Protein AF-A0A379D9D9-F1 (afdb_monomer_lite)

Radius of gyration: 20.15 Å; chains: 1; bounding box: 44×33×70 Å

Sequence (155 aa):
MIMKIKNILILIFTMLVLISCSGKNNENLVDDFLTTYFNQANYSETEWQKIEEIISSKDSHKVLEPFKEFLTDKALDKFVNSRVIPCFYLKDMNISYKIGSFEKSDDGLTVELVLNSNDKTISFPLKFQFKDGKINWFDYATLMKNIQQLKKQSV

pLDDT: mean 83.36, std 18.1, range [36.78, 98.12]

Secondary structure (DSSP, 8-state):
--HHHHHHHHHHHHHHGGGGSHHHHHHHHHHHHHHHHHHGGG--HHHHHHHHHHHHSTTGGGGGGGGTTTB-HHHHHHHHHTT-SS-GGGTT--EEEEEEEEEEETTEEEEEEEEEETTEEEEEEEEEEEETTEEEEE-HHHHHHHHHHHHHT--

Foldseek 3Di:
DPPPPVVVVVVVVVVVVVVPPLVVLQVVLVVLQVVLQLCLLVDDPVRVVVLVVCCVDPNNCVLCVSPPVAEDPQQSVVCSVVVVRNPCLSHPFPKDKDFPDWDDDPFFIWTFIWMDGPPDIDTDIKTFGDDPSHTHDIPSVVVNVVSVVRSVPVD

Organism: NCBI:txid33030

Structure (mmCIF, N/CA/C/O backbone):
data_AF-A0A379D9D9-F1
#
_entry.id   AF-A0A379D9D9-F1
#
loop_
_atom_site.group_PDB
_atom_site.id
_atom_site.type_symbol
_atom_site.label_atom_id
_atom_site.label_alt_id
_atom_site.label_comp_id
_atom_site.label_asym_id
_atom_site.label_entity_id
_atom_site.label_seq_id
_atom_site.pdbx_PDB_ins_code
_atom_site.Cartn_x
_atom_site.Cartn_y
_atom_site.Cartn_z
_atom_site.occupancy
_atom_site.B_iso_or_equiv
_atom_site.auth_seq_id
_atom_site.auth_comp_id
_atom_site.auth_asym_id
_atom_site.auth_atom_id
_atom_site.pdbx_PDB_model_num
ATOM 1 N N . MET A 1 1 ? 27.744 -16.983 -51.718 1.00 45.69 1 MET A N 1
ATOM 2 C CA . MET A 1 1 ? 28.045 -16.632 -50.309 1.00 45.69 1 MET A CA 1
ATOM 3 C C . MET A 1 1 ? 27.197 -15.429 -49.869 1.00 45.69 1 MET A C 1
ATOM 5 O O . MET A 1 1 ? 27.727 -14.356 -49.657 1.00 45.69 1 MET A O 1
ATOM 9 N N . ILE A 1 2 ? 25.866 -15.574 -49.795 1.00 45.06 2 ILE A N 1
ATOM 10 C CA . ILE A 1 2 ? 24.924 -14.485 -49.412 1.00 45.06 2 ILE A CA 1
ATOM 11 C C . ILE A 1 2 ? 23.938 -14.957 -48.314 1.00 45.06 2 ILE A C 1
ATOM 13 O O . ILE A 1 2 ? 23.242 -14.167 -47.686 1.00 45.06 2 ILE A O 1
ATOM 17 N N . MET A 1 3 ? 23.932 -16.256 -47.993 1.00 36.78 3 MET A N 1
ATOM 18 C CA . MET A 1 3 ? 22.950 -16.868 -47.090 1.00 36.78 3 MET A CA 1
ATOM 19 C C . MET A 1 3 ? 23.244 -16.688 -45.589 1.00 36.78 3 MET A C 1
ATOM 21 O O . MET A 1 3 ? 22.390 -17.001 -44.770 1.00 36.78 3 MET A O 1
ATOM 25 N N . LYS A 1 4 ? 24.424 -16.174 -45.207 1.00 40.50 4 LYS A N 1
ATOM 26 C CA . LYS A 1 4 ? 24.806 -16.010 -43.789 1.00 40.50 4 LYS A CA 1
ATOM 27 C C . LYS A 1 4 ? 24.376 -14.670 -43.171 1.00 40.50 4 LYS A C 1
ATOM 29 O O . LYS A 1 4 ? 24.277 -14.584 -41.956 1.00 40.50 4 LYS A O 1
ATOM 34 N N . ILE A 1 5 ? 24.073 -13.651 -43.984 1.00 48.72 5 ILE A N 1
ATOM 35 C CA . ILE A 1 5 ? 23.717 -12.306 -43.488 1.00 48.72 5 ILE A CA 1
ATOM 36 C C . ILE A 1 5 ? 22.232 -12.225 -43.084 1.00 48.72 5 ILE A C 1
ATOM 38 O O . ILE A 1 5 ? 21.903 -11.585 -42.089 1.00 48.72 5 ILE A O 1
ATOM 42 N N . LYS A 1 6 ? 21.331 -12.940 -43.781 1.00 41.22 6 LYS A N 1
ATOM 43 C CA . LYS A 1 6 ? 19.886 -12.929 -43.469 1.00 41.22 6 LYS A CA 1
ATOM 44 C C . LYS A 1 6 ? 19.546 -13.538 -42.100 1.00 41.22 6 LYS A C 1
ATOM 46 O O . LYS A 1 6 ? 18.663 -13.021 -41.427 1.00 41.22 6 LYS A O 1
ATOM 51 N N . ASN A 1 7 ? 20.273 -14.569 -41.658 1.00 45.81 7 ASN A N 1
ATOM 52 C CA . ASN A 1 7 ? 20.020 -15.199 -40.354 1.00 45.81 7 ASN A CA 1
ATOM 53 C C . ASN A 1 7 ? 20.503 -14.362 -39.159 1.00 45.81 7 ASN A C 1
ATOM 55 O O . ASN A 1 7 ? 19.974 -14.525 -38.065 1.00 45.81 7 ASN A O 1
ATOM 59 N N . ILE A 1 8 ? 21.463 -13.450 -39.353 1.00 47.84 8 ILE A N 1
ATOM 60 C CA . ILE A 1 8 ? 21.960 -12.578 -38.275 1.00 47.84 8 ILE A CA 1
ATOM 61 C C . ILE A 1 8 ? 20.969 -11.436 -37.996 1.00 47.84 8 ILE A C 1
ATOM 63 O O . ILE A 1 8 ? 20.736 -11.100 -36.839 1.00 47.84 8 ILE A O 1
ATOM 67 N N . LEU A 1 9 ? 20.315 -10.890 -39.028 1.00 41.88 9 LEU A N 1
ATOM 68 C CA . LEU A 1 9 ? 19.312 -9.826 -38.867 1.00 41.88 9 LEU A CA 1
ATOM 69 C C . LEU A 1 9 ? 18.037 -10.291 -38.142 1.00 41.88 9 LEU A C 1
ATOM 71 O O . LEU A 1 9 ? 17.458 -9.523 -37.378 1.00 41.88 9 LEU A O 1
ATOM 75 N N . ILE A 1 10 ? 17.627 -11.550 -38.331 1.00 50.88 10 ILE A N 1
ATOM 76 C CA . ILE A 1 10 ? 16.445 -12.121 -37.661 1.00 50.88 10 ILE A CA 1
ATOM 77 C C . ILE A 1 10 ? 16.676 -12.255 -36.145 1.00 50.88 10 ILE A C 1
ATOM 79 O O . ILE A 1 10 ? 15.765 -12.000 -35.362 1.00 50.88 10 ILE A O 1
ATOM 83 N N . LEU A 1 11 ? 17.907 -12.566 -35.728 1.00 43.19 11 LEU A N 1
ATOM 84 C CA . LEU A 1 11 ? 18.281 -12.740 -34.319 1.00 43.19 11 LEU A CA 1
ATOM 85 C C . LEU A 1 11 ? 18.252 -11.425 -33.521 1.00 43.19 11 LEU A C 1
ATOM 87 O O . LEU A 1 11 ? 17.853 -11.412 -32.357 1.00 43.19 11 LEU A O 1
ATOM 91 N N . ILE A 1 12 ? 18.615 -10.307 -34.155 1.00 49.81 12 ILE A N 1
ATOM 92 C CA . ILE A 1 12 ? 18.612 -8.980 -33.517 1.00 49.81 12 ILE A CA 1
ATOM 93 C C . ILE A 1 12 ? 17.171 -8.469 -33.348 1.00 49.81 12 ILE A C 1
ATOM 95 O O . ILE A 1 12 ? 16.836 -7.870 -32.327 1.00 49.81 12 ILE A O 1
ATOM 99 N N . PHE A 1 13 ? 16.284 -8.771 -34.302 1.00 40.53 13 PHE A N 1
ATOM 100 C CA . PHE A 1 13 ? 14.884 -8.343 -34.242 1.00 40.53 13 PHE A CA 1
ATOM 101 C C . PHE A 1 13 ? 14.080 -9.097 -33.170 1.00 40.53 13 PHE A C 1
ATOM 103 O O . PHE A 1 13 ? 13.225 -8.506 -32.516 1.00 40.53 13 PHE A O 1
ATOM 110 N N . THR A 1 14 ? 14.398 -10.369 -32.902 1.00 44.84 14 THR A N 1
ATOM 111 C CA . THR A 1 14 ? 13.770 -11.127 -31.802 1.00 44.84 14 THR A CA 1
ATOM 112 C C . THR A 1 14 ? 14.201 -10.661 -30.411 1.00 44.84 14 THR A C 1
ATOM 114 O O . THR A 1 14 ? 13.450 -10.839 -29.456 1.00 44.84 14 THR A O 1
ATOM 117 N N . MET A 1 15 ? 15.370 -10.025 -30.278 1.00 42.12 15 MET A N 1
ATOM 118 C CA . MET A 1 15 ? 15.846 -9.527 -28.981 1.00 42.12 15 MET A CA 1
ATOM 119 C C . MET A 1 15 ? 15.191 -8.194 -28.581 1.00 42.12 15 MET A C 1
ATOM 121 O O . MET A 1 15 ? 14.996 -7.937 -27.397 1.00 42.12 15 MET A O 1
ATOM 125 N N . LEU A 1 16 ? 14.775 -7.380 -29.557 1.00 44.09 16 LEU A N 1
ATOM 126 C CA . LEU A 1 16 ? 14.088 -6.103 -29.314 1.00 44.09 16 LEU A CA 1
ATOM 127 C C . LEU A 1 16 ? 12.617 -6.268 -28.897 1.00 44.09 16 LEU A C 1
ATOM 129 O O . LEU A 1 16 ? 12.062 -5.386 -28.246 1.00 44.09 16 LEU A O 1
ATOM 133 N N . VAL A 1 17 ? 11.991 -7.407 -29.203 1.00 43.16 17 VAL A N 1
ATOM 134 C CA . VAL A 1 17 ? 10.581 -7.671 -28.855 1.00 43.16 17 VAL A CA 1
ATOM 135 C C . VAL A 1 17 ? 10.414 -8.163 -27.405 1.00 43.16 17 VAL A C 1
ATOM 137 O O . VAL A 1 17 ? 9.319 -8.090 -26.852 1.00 43.16 17 VAL A O 1
ATOM 140 N N . LEU A 1 18 ? 11.492 -8.572 -26.724 1.00 39.88 18 LEU A N 1
ATOM 141 C CA . LEU A 1 18 ? 11.426 -9.040 -25.330 1.00 39.88 18 LEU A CA 1
ATOM 142 C C . LEU A 1 18 ? 11.474 -7.918 -24.277 1.00 39.88 18 LEU A C 1
ATOM 144 O O . LEU A 1 18 ? 11.198 -8.173 -23.108 1.00 39.88 18 LEU A O 1
ATOM 148 N N . ILE A 1 19 ? 11.750 -6.671 -24.668 1.00 46.03 19 ILE A N 1
ATOM 149 C CA . ILE A 1 19 ? 11.836 -5.538 -23.725 1.00 46.03 19 ILE A CA 1
ATOM 150 C C . ILE A 1 19 ? 10.447 -4.921 -23.447 1.00 46.03 19 ILE A C 1
ATOM 152 O O . ILE A 1 19 ? 10.267 -4.199 -22.472 1.00 46.03 19 ILE A O 1
ATOM 156 N N . SER A 1 20 ? 9.419 -5.255 -24.237 1.00 39.34 20 SER A N 1
ATOM 157 C CA . SER A 1 20 ? 8.090 -4.625 -24.127 1.00 39.34 20 SER A CA 1
ATOM 158 C C . SER A 1 20 ? 7.047 -5.401 -23.300 1.00 39.34 20 SER A C 1
ATOM 160 O O . SER A 1 20 ? 5.920 -4.935 -23.158 1.00 39.34 20 SER A O 1
ATOM 162 N N . CYS A 1 21 ? 7.394 -6.550 -22.702 1.00 38.78 21 CYS A N 1
ATOM 163 C CA . CYS A 1 21 ? 6.468 -7.312 -21.839 1.00 38.78 21 CYS A CA 1
ATOM 164 C C . CYS A 1 21 ? 6.695 -7.133 -20.326 1.00 38.78 21 CYS A C 1
ATOM 166 O O . CYS A 1 21 ? 5.814 -7.482 -19.546 1.00 38.78 21 CYS A O 1
ATOM 168 N N . SER A 1 22 ? 7.819 -6.561 -19.880 1.00 50.31 22 SER A N 1
ATOM 169 C CA . SER A 1 22 ? 8.063 -6.335 -18.442 1.00 50.31 22 SER A CA 1
ATOM 170 C C . SER A 1 22 ? 7.173 -5.231 -17.860 1.00 50.31 22 SER A C 1
ATOM 172 O O . SER A 1 22 ? 6.743 -5.312 -16.713 1.00 50.31 22 SER A O 1
ATOM 174 N N . GLY A 1 23 ? 6.845 -4.214 -18.662 1.00 49.78 23 GLY A N 1
ATOM 175 C CA . GLY A 1 23 ? 6.093 -3.047 -18.204 1.00 49.78 23 GLY A CA 1
ATOM 176 C C . GLY A 1 23 ? 4.652 -3.355 -17.794 1.00 49.78 23 GLY A C 1
ATOM 177 O O . GLY A 1 23 ? 4.222 -2.896 -16.744 1.00 49.78 23 GLY A O 1
ATOM 178 N N . LYS A 1 24 ? 3.932 -4.170 -18.578 1.00 57.94 24 LYS A N 1
ATOM 179 C CA . LYS A 1 24 ? 2.559 -4.584 -18.240 1.00 57.94 24 LYS A CA 1
ATOM 180 C C . LYS A 1 24 ? 2.526 -5.480 -16.997 1.00 57.94 24 LYS A C 1
ATOM 182 O O . LYS A 1 24 ? 1.583 -5.412 -16.221 1.00 57.94 24 LYS A O 1
ATOM 187 N N . ASN A 1 25 ? 3.586 -6.262 -16.779 1.00 82.06 25 ASN A N 1
ATOM 188 C CA . ASN A 1 25 ? 3.728 -7.064 -15.567 1.00 82.06 25 ASN A CA 1
ATOM 189 C C . ASN A 1 25 ? 3.926 -6.184 -14.327 1.00 82.06 25 ASN A C 1
ATOM 191 O O . ASN A 1 25 ? 3.290 -6.436 -13.313 1.00 82.06 25 ASN A O 1
ATOM 195 N N . ASN A 1 26 ? 4.753 -5.137 -14.408 1.00 90.00 26 ASN A N 1
ATOM 196 C CA . ASN A 1 26 ? 5.001 -4.253 -13.266 1.00 90.00 26 ASN A CA 1
ATOM 197 C C . ASN A 1 26 ? 3.795 -3.367 -12.919 1.00 90.00 26 ASN A C 1
ATOM 199 O O . ASN A 1 26 ? 3.545 -3.130 -11.743 1.00 90.00 26 ASN A O 1
ATOM 203 N N . GLU A 1 27 ? 3.052 -2.881 -13.917 1.00 94.12 27 GLU A N 1
ATOM 204 C CA . GLU A 1 27 ? 1.821 -2.105 -13.695 1.00 94.12 27 GLU A CA 1
ATOM 205 C C 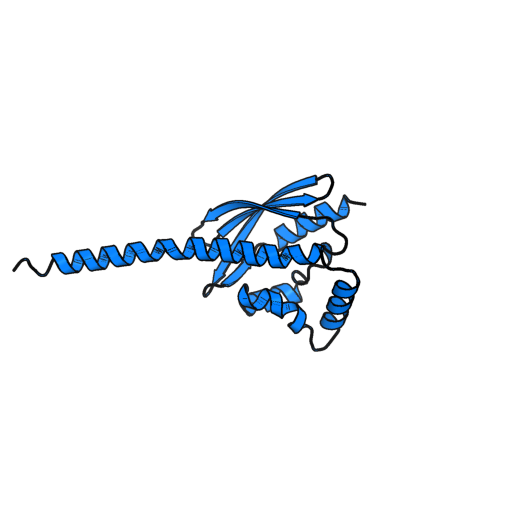. GLU A 1 27 ? 0.763 -2.949 -12.969 1.00 94.12 27 GLU A C 1
ATOM 207 O O . GLU A 1 27 ? 0.266 -2.526 -11.928 1.00 94.12 27 GLU A O 1
ATOM 212 N N . ASN A 1 28 ? 0.503 -4.171 -13.454 1.00 94.06 28 ASN A N 1
ATOM 213 C CA . ASN A 1 28 ? -0.417 -5.110 -12.804 1.00 94.06 28 ASN A CA 1
ATOM 214 C C . ASN A 1 28 ? 0.047 -5.467 -11.386 1.00 94.06 28 ASN A C 1
ATOM 216 O O . ASN A 1 28 ? -0.736 -5.404 -10.449 1.00 94.06 28 ASN A O 1
ATOM 220 N N . LEU A 1 29 ? 1.339 -5.767 -11.214 1.00 95.19 29 LEU A N 1
ATOM 221 C CA . LEU A 1 29 ? 1.923 -6.078 -9.909 1.00 95.19 29 LEU A CA 1
ATOM 222 C C . LEU A 1 29 ? 1.705 -4.946 -8.896 1.00 95.19 29 LEU A C 1
ATOM 224 O O . LEU A 1 29 ? 1.436 -5.205 -7.724 1.00 95.19 29 LEU A O 1
ATOM 228 N N . VAL A 1 30 ? 1.850 -3.691 -9.332 1.00 96.75 30 VAL A N 1
ATOM 229 C CA . VAL A 1 30 ? 1.607 -2.530 -8.470 1.00 96.75 30 VAL A CA 1
ATOM 230 C C . VAL A 1 30 ? 0.123 -2.358 -8.172 1.00 96.75 30 VAL A C 1
ATOM 232 O O . VAL A 1 30 ? -0.211 -2.058 -7.029 1.00 96.75 30 VAL A O 1
ATOM 235 N N . ASP A 1 31 ? -0.763 -2.561 -9.145 1.00 96.38 31 ASP A N 1
ATOM 236 C CA . ASP A 1 31 ? -2.206 -2.464 -8.908 1.00 96.38 31 ASP A CA 1
ATOM 237 C C . ASP A 1 31 ? -2.709 -3.551 -7.943 1.00 96.38 31 ASP A C 1
ATOM 239 O O . ASP A 1 31 ? -3.403 -3.237 -6.976 1.00 96.38 31 ASP A O 1
ATOM 243 N N . ASP A 1 32 ? -2.267 -4.800 -8.105 1.00 95.81 32 ASP A N 1
ATOM 244 C CA . ASP A 1 32 ? -2.604 -5.914 -7.205 1.00 95.81 32 ASP A CA 1
ATOM 245 C C . ASP A 1 32 ? -2.056 -5.678 -5.784 1.00 95.81 32 ASP A C 1
ATOM 247 O O . ASP A 1 32 ? -2.749 -5.889 -4.778 1.00 95.81 32 ASP A O 1
ATOM 251 N N . PHE A 1 33 ? -0.825 -5.160 -5.683 1.00 96.94 33 PHE A N 1
ATOM 252 C CA . PHE A 1 33 ? -0.238 -4.754 -4.407 1.00 96.94 33 PHE A CA 1
ATOM 253 C C . PHE A 1 33 ? -1.053 -3.644 -3.734 1.00 96.94 33 PHE A C 1
ATOM 255 O O . PHE A 1 33 ? -1.361 -3.749 -2.546 1.00 96.94 33 PHE A O 1
ATOM 262 N N . LEU A 1 34 ? -1.405 -2.580 -4.464 1.00 97.38 34 LEU A N 1
ATOM 263 C CA . LEU A 1 34 ? -2.176 -1.457 -3.926 1.00 97.38 34 LEU A CA 1
ATOM 264 C C . LEU A 1 34 ? -3.602 -1.879 -3.563 1.00 97.38 34 LEU A C 1
ATOM 266 O O . LEU A 1 34 ? -4.097 -1.453 -2.519 1.00 97.38 34 LEU A O 1
ATOM 270 N N . THR A 1 35 ? -4.216 -2.772 -4.342 1.00 96.31 35 THR A N 1
ATOM 271 C CA . THR A 1 35 ? -5.510 -3.395 -4.029 1.00 96.31 35 THR A CA 1
ATOM 272 C C . THR A 1 35 ? -5.437 -4.076 -2.672 1.00 96.31 35 THR A C 1
ATOM 274 O O . THR A 1 35 ? -6.209 -3.760 -1.765 1.00 96.31 35 THR A O 1
ATOM 277 N N . THR A 1 36 ? -4.454 -4.960 -2.496 1.00 95.25 36 THR A N 1
ATOM 278 C CA . THR A 1 36 ? -4.244 -5.693 -1.241 1.00 95.25 36 THR A CA 1
ATOM 279 C C . THR A 1 36 ? -3.933 -4.744 -0.085 1.00 95.25 36 THR A C 1
ATOM 281 O O . THR A 1 36 ? -4.462 -4.895 1.017 1.00 95.25 36 THR A O 1
ATOM 284 N N . TYR A 1 37 ? -3.111 -3.722 -0.332 1.00 95.94 37 TYR A N 1
ATOM 285 C CA . TYR A 1 37 ? -2.737 -2.728 0.666 1.00 95.94 37 TYR A CA 1
ATOM 286 C C . TYR A 1 37 ? -3.947 -1.930 1.161 1.00 95.94 37 TYR A C 1
ATOM 288 O O . TYR A 1 37 ? -4.152 -1.830 2.371 1.00 95.94 37 TYR A O 1
ATOM 296 N N . PHE A 1 38 ? -4.759 -1.379 0.260 1.00 96.00 38 PHE A N 1
ATOM 297 C CA . PHE A 1 38 ? -5.898 -0.538 0.629 1.00 96.00 38 PHE A CA 1
ATOM 298 C C . PHE A 1 38 ? -7.124 -1.328 1.081 1.00 96.00 38 PHE A C 1
ATOM 300 O O . PHE A 1 38 ? -7.940 -0.772 1.814 1.00 96.00 38 PHE A O 1
ATOM 307 N N . ASN A 1 39 ? -7.226 -2.623 0.764 1.00 94.19 39 ASN A N 1
ATOM 308 C CA . ASN A 1 39 ? -8.295 -3.472 1.292 1.00 94.19 39 ASN A CA 1
ATOM 309 C C . ASN A 1 39 ? -8.291 -3.560 2.830 1.00 94.19 39 ASN A C 1
ATOM 311 O O . ASN A 1 39 ? -9.328 -3.819 3.431 1.00 94.19 39 ASN A O 1
ATOM 315 N N . GLN A 1 40 ? -7.160 -3.256 3.478 1.00 93.50 40 GLN A N 1
ATOM 316 C CA . GLN A 1 40 ? -7.079 -3.117 4.936 1.00 93.50 40 GLN A CA 1
ATOM 317 C C . GLN A 1 40 ? -8.086 -2.098 5.498 1.00 93.50 40 GLN A C 1
ATOM 319 O O . GLN A 1 40 ? -8.577 -2.280 6.607 1.00 93.50 40 GLN A O 1
ATOM 324 N N . ALA A 1 41 ? -8.437 -1.045 4.749 1.00 93.00 41 ALA A N 1
ATOM 325 C CA . ALA A 1 41 ? -9.446 -0.072 5.181 1.00 93.00 41 ALA A CA 1
ATOM 326 C C . ALA A 1 41 ? -10.853 -0.684 5.324 1.00 93.00 41 ALA A C 1
ATOM 328 O O . ALA A 1 41 ? -11.676 -0.162 6.069 1.00 93.00 41 ALA A O 1
ATOM 329 N N . ASN A 1 42 ? -11.112 -1.806 4.645 1.00 93.12 42 ASN A N 1
ATOM 330 C CA . ASN A 1 42 ? -12.389 -2.516 4.680 1.00 93.12 42 ASN A CA 1
ATOM 331 C C . ASN A 1 42 ? -12.430 -3.632 5.733 1.00 93.12 42 ASN A C 1
ATOM 333 O O . ASN A 1 42 ? -13.449 -4.312 5.853 1.00 93.12 42 ASN A O 1
ATOM 337 N N . TYR A 1 43 ? -11.338 -3.858 6.469 1.00 93.25 43 TYR A N 1
ATOM 338 C CA . TYR A 1 43 ? -11.311 -4.860 7.529 1.00 93.25 43 TYR A CA 1
ATOM 339 C C . TYR A 1 43 ? -12.267 -4.471 8.656 1.00 93.25 43 TYR A C 1
ATOM 341 O O . TYR A 1 43 ? -12.258 -3.345 9.154 1.00 93.25 43 TYR A O 1
ATOM 349 N N . SER A 1 44 ? -13.071 -5.438 9.082 1.00 93.50 44 SER A N 1
ATOM 350 C CA . SER A 1 44 ? -13.908 -5.346 10.272 1.00 93.50 44 SER A CA 1
ATOM 351 C C . SER A 1 44 ? -13.068 -5.212 11.544 1.00 93.50 44 SER A C 1
ATOM 353 O O . SER A 1 44 ? -11.890 -5.570 11.585 1.00 93.50 44 SER A O 1
ATOM 355 N N . GLU A 1 45 ? -13.695 -4.769 12.636 1.00 93.50 45 GLU A N 1
ATOM 356 C CA . GLU A 1 45 ? -13.022 -4.671 13.937 1.00 93.50 45 GLU A CA 1
ATOM 357 C C . GLU A 1 45 ? -12.436 -6.020 14.388 1.00 93.50 45 GLU A C 1
ATOM 359 O O . GLU A 1 45 ? -11.320 -6.082 14.896 1.00 93.50 45 GLU A O 1
ATOM 364 N N . THR A 1 46 ? -13.142 -7.126 14.137 1.00 94.19 46 THR A N 1
ATOM 365 C CA . THR A 1 46 ? -12.651 -8.475 14.454 1.00 94.19 46 THR A CA 1
ATOM 366 C C . THR A 1 46 ? -11.433 -8.868 13.614 1.00 94.19 46 THR A C 1
ATOM 368 O O . THR A 1 46 ? -10.553 -9.579 14.100 1.00 94.19 46 THR A O 1
ATOM 371 N N . GLU A 1 47 ? -11.352 -8.436 12.355 1.00 92.81 47 GLU A N 1
ATOM 372 C CA . GLU A 1 47 ? -10.162 -8.657 11.523 1.00 92.81 47 GLU A CA 1
ATOM 373 C C . GLU A 1 47 ? -8.973 -7.834 12.024 1.00 92.81 47 GLU A C 1
ATOM 375 O O . GLU A 1 47 ? -7.870 -8.371 12.139 1.00 92.81 47 GLU A O 1
ATOM 380 N N . TRP A 1 48 ? -9.197 -6.578 12.419 1.00 93.75 48 TRP A N 1
ATOM 381 C CA . TRP A 1 48 ? -8.160 -5.750 13.036 1.00 93.75 48 TRP A CA 1
ATOM 382 C C . TRP A 1 48 ? -7.649 -6.324 14.359 1.00 93.75 48 TRP A C 1
ATOM 384 O O . TRP A 1 48 ? -6.437 -6.389 14.555 1.00 93.75 48 TRP A O 1
ATOM 394 N N . GLN A 1 49 ? -8.537 -6.821 15.223 1.00 92.00 49 GLN A N 1
ATOM 395 C CA . GLN A 1 49 ? -8.152 -7.485 16.476 1.00 92.00 49 GLN A CA 1
ATOM 396 C C . GLN A 1 49 ? -7.250 -8.700 16.225 1.00 92.00 49 GLN A C 1
ATOM 398 O O . GLN A 1 49 ? -6.198 -8.829 16.847 1.00 92.00 49 GLN A O 1
ATOM 403 N N . LYS A 1 50 ? -7.588 -9.549 15.245 1.00 90.94 50 LYS A N 1
ATOM 404 C CA . LYS A 1 50 ? -6.732 -10.684 14.854 1.00 90.94 50 LYS A CA 1
ATOM 405 C C . LYS A 1 50 ? -5.356 -10.225 14.379 1.00 90.94 50 LYS A C 1
ATOM 407 O O . LYS A 1 50 ? -4.351 -10.850 14.705 1.00 90.94 50 LYS A O 1
ATOM 412 N N . ILE A 1 51 ? -5.289 -9.143 13.605 1.00 90.00 51 ILE A N 1
ATOM 413 C CA . ILE A 1 51 ? -4.016 -8.583 13.136 1.00 90.00 51 ILE A CA 1
ATOM 414 C C . ILE A 1 51 ? -3.165 -8.099 14.319 1.00 90.00 51 ILE A C 1
ATOM 416 O O . ILE A 1 51 ? -1.970 -8.393 14.370 1.00 90.00 51 ILE A O 1
ATOM 420 N N . GLU A 1 52 ? -3.764 -7.406 15.286 1.00 90.12 52 GLU A N 1
ATOM 421 C CA . GLU A 1 52 ? -3.086 -6.932 16.501 1.00 90.12 52 GLU A CA 1
ATOM 422 C C . GLU A 1 52 ? -2.549 -8.092 17.358 1.00 90.12 52 GLU A C 1
ATOM 424 O O . GLU A 1 52 ? -1.405 -8.043 17.828 1.00 90.12 52 GLU A O 1
ATOM 429 N N . GLU A 1 53 ? -3.330 -9.165 17.503 1.00 89.69 53 GLU A N 1
ATOM 430 C CA . GLU A 1 53 ? -2.916 -10.397 18.183 1.00 89.69 53 GLU A CA 1
ATOM 431 C C . GLU A 1 53 ? -1.733 -11.068 17.475 1.00 89.69 53 GLU A C 1
ATOM 433 O O . GLU A 1 53 ? -0.740 -11.412 18.122 1.00 89.69 53 GLU A O 1
ATOM 438 N N . ILE A 1 54 ? -1.796 -11.212 16.145 1.00 86.62 54 ILE A N 1
ATOM 439 C CA . ILE A 1 54 ? -0.723 -11.831 15.357 1.00 86.62 54 ILE A CA 1
ATOM 440 C C . ILE A 1 54 ? 0.570 -11.022 15.495 1.00 86.62 54 ILE A C 1
ATOM 442 O O . ILE A 1 54 ? 1.618 -11.616 15.757 1.00 86.62 54 ILE A O 1
ATOM 446 N N . ILE A 1 55 ? 0.520 -9.690 15.384 1.00 83.69 55 ILE A N 1
ATOM 447 C CA . ILE A 1 55 ? 1.711 -8.829 15.531 1.00 83.69 55 ILE A CA 1
ATOM 448 C C . ILE A 1 55 ? 2.331 -8.955 16.920 1.00 83.69 55 ILE A C 1
ATOM 450 O O . ILE A 1 55 ? 3.555 -8.944 17.048 1.00 83.69 55 ILE A O 1
ATOM 454 N N . SER A 1 56 ? 1.498 -9.077 17.950 1.00 83.19 56 SER A N 1
ATOM 455 C CA . SER A 1 56 ? 1.945 -9.211 19.341 1.00 83.19 56 SER A CA 1
ATOM 456 C C . SER A 1 56 ? 2.467 -10.616 19.669 1.00 83.19 56 SER A C 1
ATOM 458 O O . SER A 1 56 ? 3.032 -10.838 20.741 1.00 83.19 56 SER A O 1
ATOM 460 N N . SER A 1 57 ? 2.289 -11.573 18.757 1.00 84.06 57 SER A N 1
ATOM 461 C CA . SER A 1 57 ? 2.683 -12.970 18.918 1.00 84.06 57 SER A CA 1
ATOM 462 C C . SER A 1 57 ? 4.024 -13.293 18.243 1.00 84.06 57 SER A C 1
ATOM 464 O O . SER A 1 57 ? 4.590 -12.506 17.485 1.00 84.06 57 SER A O 1
ATOM 466 N N . LYS A 1 58 ? 4.517 -14.519 18.459 1.00 77.00 58 LYS A N 1
ATOM 467 C CA . LYS A 1 58 ? 5.671 -15.067 17.720 1.00 77.00 58 LYS A CA 1
ATOM 468 C C . LYS A 1 58 ? 5.373 -15.313 16.230 1.00 77.00 58 LYS A C 1
ATOM 470 O O . LYS A 1 58 ? 6.299 -15.527 15.453 1.00 77.00 58 LYS A O 1
ATOM 475 N N . ASP A 1 59 ? 4.103 -15.245 15.835 1.00 78.81 59 ASP A N 1
ATOM 476 C CA . ASP A 1 59 ? 3.625 -15.470 14.472 1.00 78.81 59 ASP A CA 1
ATOM 477 C C . ASP A 1 59 ? 3.440 -14.168 13.677 1.00 78.81 59 ASP A C 1
ATOM 479 O O . ASP A 1 59 ? 2.725 -14.159 12.679 1.00 78.81 59 ASP A O 1
ATOM 483 N N . SER A 1 60 ? 4.087 -13.066 14.069 1.00 73.06 60 SER A N 1
ATOM 484 C CA . SER A 1 60 ? 3.963 -11.751 13.412 1.00 73.06 60 SER A CA 1
ATOM 485 C C . SER A 1 60 ? 4.177 -11.780 11.889 1.00 73.06 60 SER A C 1
ATOM 487 O O . SER A 1 60 ? 3.580 -10.988 11.159 1.00 73.06 60 SER A O 1
ATOM 489 N N . HIS A 1 61 ? 4.946 -12.752 11.391 1.00 76.75 61 HIS A N 1
ATOM 490 C CA . HIS A 1 61 ? 5.145 -13.014 9.966 1.00 76.75 61 HIS A CA 1
ATOM 491 C C . HIS A 1 61 ? 3.863 -13.412 9.204 1.00 76.75 61 HIS A C 1
ATOM 493 O O . HIS A 1 61 ? 3.820 -13.272 7.984 1.00 76.75 61 HIS A O 1
ATOM 499 N N . LYS A 1 62 ? 2.806 -13.890 9.875 1.00 81.06 62 LYS A N 1
ATOM 500 C CA . LYS A 1 62 ? 1.541 -14.277 9.223 1.00 81.06 62 LYS A CA 1
ATOM 501 C C . LYS A 1 62 ? 0.764 -13.086 8.669 1.00 81.06 62 LYS A C 1
ATOM 503 O O . LYS A 1 62 ? 0.040 -13.243 7.692 1.00 81.06 62 LYS A O 1
ATOM 508 N N . VAL A 1 63 ? 0.957 -11.885 9.223 1.00 80.38 63 VAL A N 1
ATOM 509 C CA . VAL A 1 63 ? 0.371 -10.648 8.661 1.00 80.38 63 VAL A CA 1
ATOM 510 C C . VAL A 1 63 ? 0.928 -10.345 7.263 1.00 80.38 63 VAL A C 1
ATOM 512 O O . VAL A 1 63 ? 0.386 -9.528 6.525 1.00 80.38 63 VAL A O 1
ATOM 515 N N . LEU A 1 64 ? 2.013 -11.021 6.885 1.00 82.25 64 LEU A N 1
ATOM 516 C CA . LEU A 1 64 ? 2.772 -10.763 5.670 1.00 82.25 64 LEU A CA 1
ATOM 517 C C . LEU A 1 64 ? 2.370 -11.664 4.520 1.00 82.25 64 LEU A C 1
ATOM 519 O O . LEU A 1 64 ? 2.698 -11.336 3.385 1.00 82.25 64 LEU A O 1
ATOM 523 N N . GLU A 1 65 ? 1.680 -12.775 4.799 1.00 86.62 65 GLU A N 1
ATOM 524 C CA . GLU A 1 65 ? 1.268 -13.743 3.777 1.00 86.62 65 GLU A CA 1
ATOM 525 C C . GLU A 1 65 ? 0.575 -13.078 2.583 1.00 86.62 65 GLU A C 1
ATOM 527 O O . GLU A 1 65 ? 0.999 -13.358 1.462 1.00 86.62 65 GLU A O 1
ATOM 532 N N . PRO A 1 66 ? -0.368 -12.127 2.769 1.00 90.25 66 PRO A N 1
ATOM 533 C CA . PRO A 1 66 ? -1.017 -11.468 1.636 1.00 90.25 66 PRO A CA 1
ATOM 534 C C . PRO A 1 66 ? -0.060 -10.649 0.764 1.00 90.25 66 PRO A C 1
ATOM 536 O O . PRO A 1 66 ? -0.407 -10.303 -0.351 1.00 90.25 66 PRO A O 1
ATOM 539 N N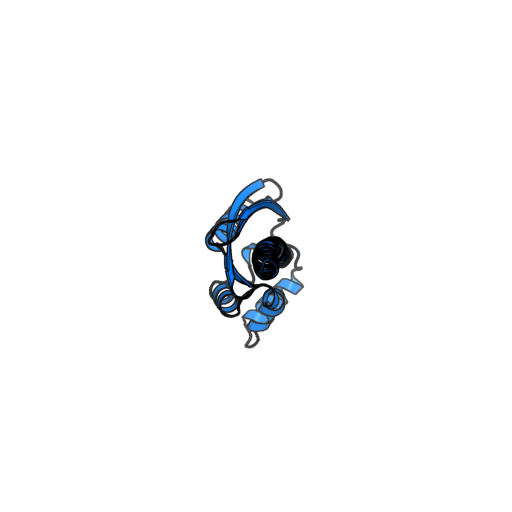 . PHE A 1 67 ? 1.135 -10.304 1.253 1.00 92.12 67 PHE A N 1
ATOM 540 C CA . PHE A 1 67 ? 2.076 -9.423 0.559 1.00 92.12 67 PHE A CA 1
ATOM 541 C C . PHE A 1 67 ? 3.304 -10.145 -0.006 1.00 92.12 67 PHE A C 1
ATOM 543 O O . PHE A 1 67 ? 4.078 -9.543 -0.757 1.00 92.12 67 PHE A O 1
ATOM 550 N N . LYS A 1 68 ? 3.507 -11.424 0.336 1.00 90.62 68 LYS A N 1
ATOM 551 C CA . LYS A 1 68 ? 4.692 -12.201 -0.069 1.00 90.62 68 LYS A CA 1
ATOM 552 C C . LYS A 1 68 ? 4.818 -12.375 -1.575 1.00 90.62 68 LYS A C 1
ATOM 554 O O . LYS A 1 68 ? 5.933 -12.492 -2.086 1.00 90.62 68 LYS A O 1
ATOM 559 N N . GLU A 1 69 ? 3.702 -12.426 -2.291 1.00 91.69 69 GLU A N 1
ATOM 560 C CA . GLU A 1 69 ? 3.725 -12.560 -3.747 1.00 91.69 69 GLU A CA 1
ATOM 561 C C . GLU A 1 69 ? 4.201 -11.272 -4.436 1.00 91.69 69 GLU A C 1
ATOM 563 O O . GLU A 1 69 ? 4.914 -11.350 -5.436 1.00 91.69 69 GLU A O 1
ATOM 568 N N . PHE A 1 70 ? 3.933 -10.105 -3.839 1.00 94.50 70 PHE A N 1
ATOM 569 C CA . PHE A 1 70 ? 4.253 -8.804 -4.430 1.00 94.50 70 PHE A CA 1
ATOM 570 C C . PHE A 1 70 ? 5.645 -8.284 -4.074 1.00 94.50 70 PHE A C 1
ATOM 572 O O . PHE A 1 70 ? 6.279 -7.595 -4.875 1.00 94.50 70 PHE A O 1
ATOM 579 N N . LEU A 1 71 ? 6.112 -8.570 -2.858 1.00 94.44 71 LEU A N 1
ATOM 580 C CA . LEU A 1 71 ? 7.303 -7.956 -2.275 1.00 94.44 71 LEU A CA 1
ATOM 581 C C . LEU A 1 71 ? 8.502 -8.908 -2.268 1.00 94.44 71 LEU A C 1
ATOM 583 O O . LEU A 1 71 ? 8.363 -10.115 -2.063 1.00 94.44 71 LEU A O 1
ATOM 587 N N . THR A 1 72 ? 9.709 -8.365 -2.436 1.00 94.50 72 THR A N 1
ATOM 588 C CA . THR A 1 72 ? 10.927 -9.109 -2.077 1.00 94.50 72 THR A CA 1
ATOM 589 C C . THR A 1 72 ? 10.973 -9.333 -0.565 1.00 94.50 72 THR A C 1
ATOM 591 O O . THR A 1 72 ? 10.491 -8.492 0.194 1.00 94.50 72 THR A O 1
ATOM 594 N N . ASP A 1 73 ? 11.619 -10.409 -0.105 1.00 91.62 73 ASP A N 1
ATOM 595 C CA . ASP A 1 73 ? 11.748 -10.699 1.335 1.00 91.62 73 ASP A CA 1
ATOM 596 C C . ASP A 1 73 ? 12.376 -9.520 2.098 1.00 91.62 73 ASP A C 1
ATOM 598 O O . ASP A 1 73 ? 11.913 -9.122 3.163 1.00 91.62 73 ASP A O 1
ATOM 602 N N . LYS A 1 74 ? 13.370 -8.863 1.483 1.00 92.19 74 LYS A N 1
ATOM 603 C CA . LYS A 1 74 ? 14.003 -7.654 2.028 1.00 92.19 74 LYS A CA 1
ATOM 604 C C . LYS A 1 74 ? 13.017 -6.489 2.182 1.00 92.19 74 LYS A C 1
ATOM 606 O O . LYS A 1 74 ? 13.096 -5.746 3.163 1.00 92.19 74 LYS A O 1
ATOM 611 N N . ALA A 1 75 ? 12.149 -6.269 1.195 1.00 93.88 75 ALA A N 1
ATOM 612 C CA . ALA A 1 75 ? 11.143 -5.211 1.247 1.00 93.88 75 ALA A CA 1
ATOM 613 C C . ALA A 1 75 ? 10.086 -5.524 2.309 1.00 93.88 75 ALA A C 1
ATOM 615 O O . ALA A 1 75 ? 9.741 -4.649 3.104 1.00 93.88 75 ALA A O 1
ATOM 616 N N . LEU A 1 76 ? 9.647 -6.782 2.358 1.00 91.56 76 LEU A N 1
ATOM 617 C CA . LEU A 1 76 ? 8.704 -7.297 3.339 1.00 91.56 76 LEU A CA 1
ATOM 618 C C . LEU A 1 76 ? 9.213 -7.037 4.763 1.00 91.56 76 LEU A C 1
ATOM 620 O O . LEU A 1 76 ? 8.578 -6.287 5.501 1.00 91.56 76 LEU A O 1
ATOM 624 N N . ASP A 1 77 ? 10.413 -7.516 5.105 1.00 88.69 77 ASP A N 1
ATOM 625 C CA . ASP A 1 77 ? 11.034 -7.296 6.419 1.00 88.69 77 ASP A CA 1
ATOM 626 C C . ASP A 1 77 ? 11.115 -5.807 6.778 1.00 88.69 77 ASP A C 1
ATOM 628 O O . ASP A 1 77 ? 10.833 -5.394 7.909 1.00 88.69 77 ASP A O 1
ATOM 632 N N . LYS A 1 78 ? 11.480 -4.957 5.813 1.00 90.44 78 LYS A N 1
ATOM 633 C CA . LYS A 1 78 ? 11.583 -3.512 6.036 1.00 90.44 78 LYS A CA 1
ATOM 634 C C . LYS A 1 78 ? 10.227 -2.880 6.354 1.00 90.44 78 LYS A C 1
ATOM 636 O O . LYS A 1 78 ? 10.145 -2.049 7.264 1.00 90.44 78 LYS A O 1
ATOM 641 N N . PHE A 1 79 ? 9.183 -3.223 5.607 1.00 90.06 79 PHE A N 1
ATOM 642 C CA . PHE A 1 79 ? 7.862 -2.605 5.745 1.00 90.06 79 PHE A CA 1
ATOM 643 C C . PHE A 1 79 ? 7.149 -3.022 7.026 1.00 90.06 79 PHE A C 1
ATOM 645 O O . PHE A 1 79 ? 6.434 -2.207 7.605 1.00 90.06 79 PHE A O 1
ATOM 652 N N . VAL A 1 80 ? 7.431 -4.216 7.531 1.00 84.19 80 VAL A N 1
ATOM 653 C CA . VAL A 1 80 ? 6.932 -4.681 8.832 1.00 84.19 80 VAL A CA 1
ATOM 654 C C . VAL A 1 80 ? 7.580 -3.935 9.973 1.00 84.19 80 VAL A C 1
ATOM 656 O O . VAL A 1 80 ? 6.898 -3.333 10.801 1.00 84.19 80 VAL A O 1
ATOM 659 N N . ASN A 1 81 ? 8.911 -3.900 9.975 1.00 83.81 81 ASN A N 1
ATOM 660 C CA . ASN A 1 81 ? 9.670 -3.207 11.011 1.00 83.81 81 ASN A CA 1
ATOM 661 C C . ASN A 1 81 ? 9.359 -1.703 11.035 1.00 83.81 81 ASN A C 1
ATOM 663 O O . ASN A 1 81 ? 9.410 -1.070 12.087 1.00 83.81 81 ASN A O 1
ATOM 667 N N . SER A 1 82 ? 8.978 -1.140 9.885 1.00 85.38 82 SER A N 1
ATOM 668 C CA . SER A 1 82 ? 8.569 0.262 9.749 1.00 85.38 82 SER A CA 1
ATOM 669 C C . SER A 1 82 ? 7.066 0.498 9.968 1.00 85.38 82 SER A C 1
ATOM 671 O O . SER A 1 82 ? 6.620 1.635 9.825 1.00 85.38 82 SER A O 1
ATOM 673 N N . ARG A 1 83 ? 6.277 -0.543 10.286 1.00 84.38 83 ARG A N 1
ATOM 674 C CA . ARG A 1 83 ? 4.805 -0.496 10.432 1.00 84.38 83 ARG A CA 1
ATOM 675 C C . ARG A 1 83 ? 4.086 0.144 9.239 1.00 84.38 83 ARG A C 1
ATOM 677 O O . ARG A 1 83 ? 3.091 0.851 9.386 1.00 84.38 83 ARG A O 1
ATOM 684 N N . VAL A 1 84 ? 4.633 -0.083 8.051 1.00 89.31 84 VAL A N 1
ATOM 685 C CA . VAL A 1 84 ? 3.997 0.239 6.769 1.00 89.31 84 VAL A CA 1
ATOM 686 C C . VAL A 1 84 ? 2.982 -0.850 6.428 1.00 89.31 84 VAL A C 1
ATOM 688 O O . VAL A 1 84 ? 1.937 -0.546 5.859 1.00 89.31 84 VAL A O 1
ATOM 691 N N . ILE A 1 85 ? 3.289 -2.099 6.799 1.00 89.75 85 ILE A N 1
ATOM 692 C CA . ILE A 1 85 ? 2.413 -3.265 6.686 1.00 89.75 85 ILE A CA 1
ATOM 693 C C . ILE A 1 85 ? 2.394 -3.985 8.047 1.00 89.75 85 ILE A C 1
ATOM 695 O O . ILE A 1 85 ? 3.464 -4.352 8.537 1.00 89.75 85 ILE A O 1
ATOM 699 N N . PRO A 1 86 ? 1.218 -4.194 8.663 1.00 88.50 86 PRO A N 1
ATOM 700 C CA . PRO A 1 86 ? -0.074 -3.625 8.281 1.00 88.50 86 PRO A CA 1
ATOM 701 C C . PRO A 1 86 ? -0.114 -2.112 8.550 1.00 88.50 86 PRO A C 1
ATOM 703 O O . PRO A 1 86 ? 0.614 -1.590 9.399 1.00 88.50 86 PRO A O 1
ATOM 706 N N . CYS A 1 87 ? -0.972 -1.396 7.827 1.00 92.12 87 CYS A N 1
ATOM 707 C CA . CYS A 1 87 ? -1.113 0.050 7.958 1.00 92.12 87 CYS A CA 1
ATOM 708 C C . CYS A 1 87 ? -2.271 0.407 8.894 1.00 92.12 87 CYS A C 1
ATOM 710 O O . CYS A 1 87 ? -3.398 0.635 8.462 1.00 92.12 87 CYS A O 1
ATOM 712 N N . PHE A 1 88 ? -1.980 0.535 10.189 1.00 90.44 88 PHE A N 1
ATOM 713 C CA . PHE A 1 88 ? -2.974 0.906 11.207 1.00 90.44 88 PHE A CA 1
ATOM 714 C C . PHE A 1 88 ? -3.622 2.280 11.000 1.00 90.44 88 PHE A C 1
ATOM 716 O O . PHE A 1 88 ? -4.667 2.570 11.581 1.00 90.44 88 PHE A O 1
ATOM 723 N N . TYR A 1 89 ? -3.034 3.148 10.171 1.00 91.31 89 TYR A N 1
ATOM 724 C CA . TYR A 1 89 ? -3.694 4.404 9.829 1.00 91.31 89 TYR A CA 1
ATOM 725 C C . TYR A 1 89 ? -4.980 4.165 9.041 1.00 91.31 89 TYR A C 1
ATOM 727 O O . TYR A 1 89 ? -5.917 4.920 9.256 1.00 91.31 89 TYR A O 1
ATOM 735 N N . LEU A 1 90 ? -5.068 3.103 8.236 1.00 92.75 90 LEU A N 1
ATOM 736 C CA . LEU A 1 90 ? -6.268 2.773 7.463 1.00 92.75 90 LEU A CA 1
ATOM 737 C C . LEU A 1 90 ? -7.432 2.266 8.326 1.00 92.75 90 LEU A C 1
ATOM 739 O O . LEU A 1 90 ? -8.570 2.326 7.871 1.00 92.75 90 LEU A O 1
ATOM 743 N N . LYS A 1 91 ? -7.174 1.819 9.566 1.00 91.75 91 LYS A N 1
ATOM 744 C CA . LYS A 1 91 ? -8.235 1.442 10.511 1.00 91.75 91 LYS A CA 1
ATOM 745 C C . LYS A 1 91 ? -9.192 2.623 10.706 1.00 91.75 91 LYS A C 1
ATOM 747 O O . LYS A 1 91 ? -8.740 3.744 10.972 1.00 91.75 91 LYS A O 1
ATOM 752 N N . ASP A 1 92 ? -10.486 2.357 10.550 1.00 88.38 92 ASP A N 1
ATOM 753 C CA . ASP A 1 92 ? -11.592 3.320 10.653 1.00 88.38 92 ASP A CA 1
ATOM 754 C C . ASP A 1 92 ? -11.569 4.466 9.621 1.00 88.38 92 ASP A C 1
ATOM 756 O O . ASP A 1 92 ? -12.238 5.484 9.803 1.00 88.38 92 ASP A O 1
ATOM 760 N N . MET A 1 93 ? -10.805 4.345 8.529 1.00 89.62 93 MET A N 1
ATOM 761 C CA . MET A 1 93 ? -10.853 5.311 7.427 1.00 89.62 93 MET A CA 1
ATOM 762 C C . MET A 1 93 ? -11.832 4.851 6.347 1.00 89.62 93 MET A C 1
ATOM 764 O O . MET A 1 93 ? -11.650 3.785 5.770 1.00 89.62 93 MET A O 1
ATOM 768 N N . ASN A 1 94 ? -12.796 5.700 5.975 1.00 90.75 94 ASN A N 1
ATOM 769 C CA . ASN A 1 94 ? -13.507 5.527 4.708 1.00 90.75 94 ASN A CA 1
ATOM 770 C C . ASN A 1 94 ? -12.639 6.078 3.571 1.00 90.75 94 ASN A C 1
ATOM 772 O O . ASN A 1 94 ? -12.667 7.278 3.288 1.00 90.75 94 ASN A O 1
ATOM 776 N N . ILE A 1 95 ? -11.811 5.221 2.979 1.00 92.56 95 ILE A N 1
ATOM 777 C CA . ILE A 1 95 ? -10.865 5.597 1.930 1.00 92.56 95 ILE A CA 1
ATOM 778 C C . ILE A 1 95 ? -10.969 4.647 0.741 1.00 92.56 95 ILE A C 1
ATOM 780 O O . ILE A 1 95 ? -11.026 3.431 0.892 1.00 92.56 95 ILE A O 1
ATOM 784 N N . SER A 1 96 ? -10.944 5.214 -0.459 1.00 93.44 96 SER A N 1
ATOM 785 C CA . SER A 1 96 ? -10.751 4.478 -1.706 1.00 93.44 96 SER A CA 1
ATOM 786 C C . SER A 1 96 ? -9.534 5.023 -2.440 1.00 93.44 96 SER A C 1
ATOM 788 O O . SER A 1 96 ? -9.144 6.180 -2.249 1.00 93.44 96 SER A O 1
ATOM 790 N N . TYR A 1 97 ? -8.936 4.196 -3.289 1.00 95.25 97 TYR A N 1
ATOM 791 C CA . TYR A 1 97 ? -7.838 4.614 -4.147 1.00 95.25 97 TYR A CA 1
ATOM 792 C C . TYR A 1 97 ? -8.190 4.402 -5.618 1.00 95.25 97 TYR A C 1
ATOM 794 O O . TYR A 1 97 ? -9.046 3.590 -5.969 1.00 95.25 97 TYR A O 1
ATOM 802 N N . LYS A 1 98 ? -7.508 5.148 -6.481 1.00 95.94 98 LYS A N 1
ATOM 803 C CA . LYS A 1 98 ? -7.489 4.944 -7.924 1.00 95.94 98 LYS A CA 1
ATOM 804 C C . LYS A 1 98 ? -6.094 5.260 -8.448 1.00 95.94 98 LYS A C 1
ATOM 806 O O . LYS A 1 98 ? -5.461 6.212 -7.998 1.00 95.94 98 LYS A O 1
ATOM 811 N N . ILE A 1 99 ? -5.653 4.505 -9.447 1.00 97.25 99 ILE A N 1
ATOM 812 C CA . ILE A 1 99 ? -4.472 4.854 -10.233 1.00 97.25 99 ILE A CA 1
ATOM 813 C C . ILE A 1 99 ? -4.886 5.816 -11.352 1.00 97.25 99 ILE A C 1
ATOM 815 O O . ILE A 1 99 ? -5.750 5.503 -12.175 1.00 97.25 99 ILE A O 1
ATOM 819 N N . GLY A 1 100 ? -4.312 7.018 -11.349 1.00 94.88 100 GLY A N 1
ATOM 820 C CA . GLY A 1 100 ? -4.531 8.035 -12.375 1.00 94.88 100 GLY A CA 1
ATOM 821 C C . GLY A 1 100 ? -3.720 7.760 -13.638 1.00 94.88 100 GLY A C 1
ATOM 822 O O . GLY A 1 100 ? -4.262 7.785 -14.742 1.00 94.88 100 GLY A O 1
ATOM 823 N N . SER A 1 101 ? -2.430 7.473 -13.474 1.00 94.81 101 SER A N 1
ATOM 824 C CA . SER A 1 101 ? -1.511 7.178 -14.571 1.00 94.81 101 SER A CA 1
ATOM 825 C C . SER A 1 101 ? -0.315 6.351 -14.102 1.00 94.81 101 SER A C 1
ATOM 827 O O . SER A 1 101 ? 0.003 6.289 -12.913 1.00 94.81 101 SER A O 1
ATOM 829 N N . PHE A 1 102 ? 0.354 5.744 -15.080 1.00 95.00 102 PHE A N 1
ATOM 830 C CA . PHE A 1 102 ? 1.623 5.050 -14.930 1.00 95.00 102 PHE A CA 1
ATOM 831 C C . PHE A 1 102 ? 2.688 5.764 -15.763 1.00 95.00 102 PHE A C 1
ATOM 833 O O . PHE A 1 102 ? 2.491 6.000 -16.956 1.00 95.00 102 PHE A O 1
ATOM 840 N N . GLU A 1 103 ? 3.826 6.071 -15.152 1.00 94.62 103 GLU A N 1
ATOM 841 C CA . GLU A 1 103 ? 4.986 6.660 -15.815 1.00 94.62 103 GLU A CA 1
ATOM 842 C C . GLU A 1 103 ? 6.220 5.795 -15.550 1.00 94.62 103 GLU A C 1
ATOM 844 O O . GLU A 1 103 ? 6.639 5.598 -14.407 1.00 94.62 103 GLU A O 1
ATOM 849 N N . LYS A 1 104 ? 6.804 5.251 -16.618 1.00 90.00 104 LYS A N 1
ATOM 850 C CA . LYS A 1 104 ? 8.015 4.428 -16.533 1.00 90.00 104 LYS A CA 1
ATOM 851 C C . LYS A 1 104 ? 9.242 5.322 -16.470 1.00 90.00 104 LYS A C 1
ATOM 853 O O . LYS A 1 104 ? 9.345 6.280 -17.230 1.00 90.00 104 LYS A O 1
ATOM 858 N N . SER A 1 105 ? 10.187 4.959 -15.618 1.00 79.56 105 SER A N 1
ATOM 859 C CA . SER A 1 105 ? 11.520 5.553 -15.579 1.00 79.56 105 SER A CA 1
ATOM 860 C C . SER A 1 105 ? 12.581 4.459 -15.637 1.00 79.56 105 SER A C 1
ATOM 862 O O . SER A 1 105 ? 12.291 3.289 -15.383 1.00 79.5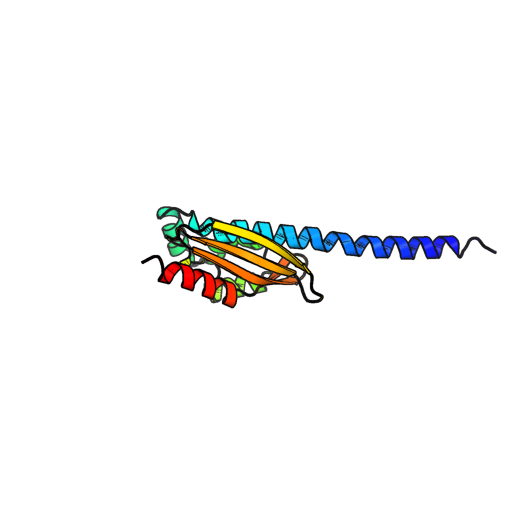6 105 SER A O 1
ATOM 864 N N . ASP A 1 106 ? 13.820 4.839 -15.945 1.00 78.00 106 ASP A N 1
ATOM 865 C CA . ASP A 1 106 ? 14.953 3.904 -15.988 1.00 78.00 106 ASP A CA 1
ATOM 866 C C . ASP A 1 106 ? 15.133 3.147 -14.658 1.00 78.00 106 ASP A C 1
ATOM 868 O O . ASP A 1 106 ? 15.537 1.986 -14.639 1.00 78.00 106 ASP A O 1
ATOM 872 N N . ASP A 1 107 ? 14.746 3.789 -13.553 1.00 79.38 107 ASP A N 1
ATOM 873 C CA . ASP A 1 107 ? 14.879 3.259 -12.198 1.00 79.38 107 ASP A CA 1
ATOM 874 C C . ASP A 1 107 ? 13.607 2.571 -11.667 1.00 79.38 107 ASP A C 1
ATOM 876 O O . ASP A 1 107 ? 13.626 2.067 -10.541 1.00 79.38 107 ASP A O 1
ATOM 880 N N . GLY A 1 108 ? 12.494 2.543 -12.416 1.00 92.31 108 GLY A N 1
ATOM 881 C CA . GLY A 1 108 ? 11.262 1.889 -11.962 1.00 92.31 108 GLY A CA 1
ATOM 882 C C . GLY A 1 108 ? 9.952 2.413 -12.559 1.00 92.31 108 GLY A C 1
ATOM 883 O O . GLY A 1 108 ? 9.830 2.655 -13.759 1.00 92.31 108 GLY A O 1
ATOM 884 N N . LEU A 1 109 ? 8.924 2.511 -11.712 1.00 95.06 109 LEU A N 1
ATOM 885 C CA . LEU A 1 109 ? 7.566 2.919 -12.087 1.00 95.06 109 LEU A CA 1
ATOM 886 C C . LEU A 1 109 ? 7.071 3.994 -11.122 1.00 95.06 109 LEU A C 1
ATOM 888 O O . LEU A 1 109 ? 7.100 3.802 -9.908 1.00 95.06 109 LEU A O 1
ATOM 892 N N . THR A 1 110 ? 6.598 5.113 -11.651 1.00 96.44 110 THR A N 1
ATOM 893 C CA . THR A 1 110 ? 5.866 6.122 -10.886 1.00 96.44 110 THR A CA 1
ATOM 894 C C . THR A 1 110 ? 4.382 5.975 -11.181 1.00 96.44 110 THR A C 1
ATOM 896 O O . THR A 1 110 ? 3.978 5.846 -12.335 1.00 96.44 110 THR A O 1
ATOM 899 N N . VAL A 1 111 ? 3.574 5.973 -10.130 1.00 96.50 111 VAL A N 1
ATOM 900 C CA . VAL A 1 111 ? 2.118 5.879 -10.201 1.00 96.50 111 VAL A CA 1
ATOM 901 C C . VAL A 1 111 ? 1.528 7.166 -9.667 1.00 96.50 111 VAL A C 1
ATOM 903 O O . VAL A 1 111 ? 1.840 7.547 -8.542 1.00 96.50 111 VAL A O 1
ATOM 906 N N . GLU A 1 112 ? 0.660 7.819 -10.431 1.00 97.94 112 GLU A N 1
ATOM 907 C CA . GLU A 1 112 ? -0.151 8.903 -9.878 1.00 97.94 112 GLU A CA 1
ATOM 908 C C . GLU A 1 112 ? -1.282 8.286 -9.055 1.00 97.94 112 GLU A C 1
ATOM 910 O O . GLU A 1 112 ? -2.249 7.748 -9.603 1.00 97.94 112 GLU A O 1
ATOM 915 N N . LEU A 1 113 ? -1.135 8.310 -7.733 1.00 98.12 113 LEU A N 1
ATOM 916 C CA . LEU A 1 113 ? -2.086 7.716 -6.808 1.00 98.12 113 LEU A CA 1
ATOM 917 C C . LEU A 1 113 ? -3.103 8.764 -6.368 1.00 98.12 113 LEU A C 1
ATOM 919 O O . LEU A 1 113 ? -2.753 9.776 -5.761 1.00 98.12 113 LEU A O 1
ATOM 923 N N . VAL A 1 114 ? -4.374 8.484 -6.634 1.00 97.50 114 VAL A N 1
ATOM 924 C CA . VAL A 1 114 ? -5.503 9.304 -6.201 1.00 97.50 114 VAL A CA 1
ATOM 925 C C . VAL A 1 114 ? -6.158 8.624 -5.007 1.00 97.50 114 VAL A C 1
ATOM 927 O O . VA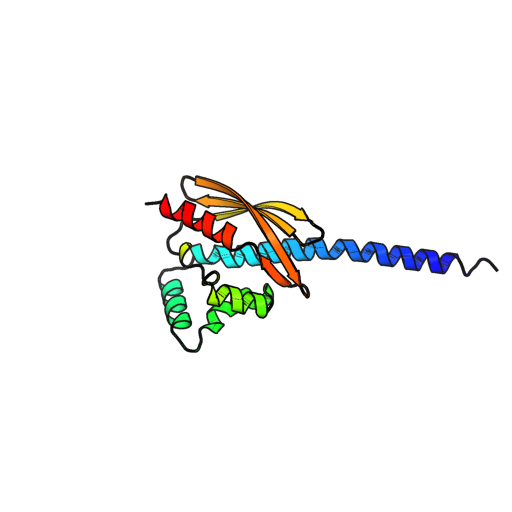L A 1 114 ? -6.655 7.506 -5.130 1.00 97.50 114 VAL A O 1
ATOM 930 N N . LEU A 1 115 ? -6.182 9.295 -3.860 1.00 96.12 115 LEU A N 1
ATOM 931 C CA . LEU A 1 115 ? -6.891 8.847 -2.664 1.00 96.12 115 LEU A CA 1
ATOM 932 C C . LEU A 1 115 ? -8.130 9.705 -2.449 1.00 96.12 115 LEU A C 1
ATOM 934 O O . LEU A 1 115 ? -8.038 10.932 -2.442 1.00 96.12 115 LEU A O 1
ATOM 938 N N . ASN A 1 116 ? -9.269 9.055 -2.228 1.00 92.38 116 ASN A N 1
ATOM 939 C CA . ASN A 1 116 ? -10.530 9.707 -1.901 1.00 92.38 116 ASN A CA 1
ATOM 940 C C . ASN A 1 116 ? -10.970 9.284 -0.502 1.00 92.38 116 ASN A C 1
ATOM 942 O O . ASN A 1 116 ? -11.123 8.095 -0.235 1.00 92.38 116 ASN A O 1
ATOM 946 N N . SER A 1 117 ? -11.199 10.264 0.361 1.00 89.75 117 SER A N 1
ATOM 947 C CA . SER A 1 117 ? -11.934 10.150 1.623 1.00 89.75 117 SER A CA 1
ATOM 948 C C . SER A 1 117 ? -13.166 11.055 1.535 1.00 89.75 117 SER A C 1
ATOM 950 O O . SER A 1 117 ? -13.153 11.959 0.705 1.00 89.75 117 SER A O 1
ATOM 952 N N . ASN A 1 118 ? -14.201 10.815 2.351 1.00 79.94 118 ASN A N 1
ATOM 953 C CA . ASN A 1 118 ? -15.538 11.447 2.320 1.00 79.94 118 ASN A CA 1
ATOM 954 C C . ASN A 1 118 ? -15.614 12.830 1.643 1.00 79.94 118 ASN A C 1
ATOM 956 O O . ASN A 1 118 ? -16.410 13.019 0.726 1.00 79.94 118 ASN A O 1
ATOM 960 N N . ASP A 1 119 ? -14.751 13.765 2.048 1.00 81.19 119 ASP A N 1
ATOM 961 C CA . ASP A 1 119 ? -14.820 15.166 1.619 1.00 81.19 119 ASP A CA 1
ATOM 962 C C . ASP A 1 119 ? -13.562 15.633 0.867 1.00 81.19 119 ASP A C 1
ATOM 964 O O . ASP A 1 119 ? -13.404 16.823 0.578 1.00 81.19 119 ASP A O 1
ATOM 968 N N . LYS A 1 120 ? -12.600 14.733 0.623 1.00 87.69 120 LYS A N 1
ATOM 969 C CA . LYS A 1 120 ? -11.248 15.081 0.170 1.00 87.69 120 LYS A CA 1
ATOM 970 C C . LYS A 1 120 ? -10.688 14.087 -0.824 1.00 87.69 120 LYS A C 1
ATOM 972 O O . LYS A 1 120 ? -10.562 12.897 -0.546 1.00 87.69 120 LYS A O 1
ATOM 977 N N . THR A 1 121 ? -10.206 14.640 -1.925 1.00 93.12 121 THR A N 1
ATOM 978 C CA . THR A 1 121 ? -9.380 13.940 -2.898 1.00 93.12 121 THR A CA 1
ATOM 979 C C . THR A 1 121 ? -7.975 14.514 -2.848 1.00 93.12 121 THR A C 1
ATOM 981 O O . THR A 1 121 ? -7.793 15.730 -2.934 1.00 93.12 121 THR A O 1
ATOM 984 N N . ILE A 1 122 ? -6.977 13.647 -2.720 1.00 95.06 122 ILE A N 1
ATOM 985 C CA . ILE A 1 122 ? -5.570 14.009 -2.887 1.00 95.06 122 ILE A CA 1
ATOM 986 C C . ILE A 1 122 ? -4.961 13.150 -3.984 1.00 95.06 122 ILE A C 1
ATOM 988 O O . ILE A 1 122 ? -5.297 11.977 -4.120 1.00 95.06 122 ILE A O 1
ATOM 992 N N . SER A 1 123 ? -4.071 13.753 -4.758 1.00 97.00 123 SER A N 1
ATOM 993 C CA . SER A 1 123 ? -3.356 13.104 -5.850 1.00 97.00 123 SER A CA 1
ATOM 994 C C . SER A 1 123 ? -1.871 13.340 -5.640 1.00 97.00 123 SER A C 1
ATOM 996 O O . SER A 1 123 ? -1.472 14.465 -5.318 1.00 97.00 123 SER A O 1
ATOM 998 N N . PHE A 1 124 ? -1.071 12.286 -5.723 1.00 97.62 124 PHE A N 1
ATOM 999 C CA . PHE A 1 124 ? 0.374 12.396 -5.582 1.00 97.62 124 PHE A CA 1
ATOM 1000 C C . PHE A 1 124 ? 1.108 11.264 -6.309 1.00 97.62 124 PHE A C 1
ATOM 1002 O O . PHE A 1 124 ? 0.610 10.135 -6.365 1.00 97.62 124 PHE A O 1
ATOM 1009 N N . PRO A 1 125 ? 2.341 11.522 -6.774 1.00 97.06 125 PRO A N 1
ATOM 1010 C CA . PRO A 1 125 ? 3.165 10.495 -7.383 1.00 97.06 125 PRO A CA 1
ATOM 1011 C C . PRO A 1 125 ? 3.731 9.552 -6.316 1.00 97.06 125 PRO A C 1
ATOM 1013 O O . PRO A 1 125 ? 4.280 9.985 -5.299 1.00 97.06 125 PRO A O 1
ATOM 1016 N N . LEU A 1 126 ? 3.654 8.251 -6.577 1.00 97.44 126 LEU A N 1
ATOM 1017 C CA . LEU A 1 126 ? 4.211 7.186 -5.755 1.00 97.44 126 LEU A CA 1
ATOM 1018 C C . LEU A 1 126 ? 5.198 6.361 -6.584 1.00 97.44 126 LEU A C 1
ATOM 1020 O O . LEU A 1 126 ? 4.836 5.779 -7.604 1.00 97.44 126 LEU A O 1
ATOM 1024 N N . LYS A 1 127 ? 6.459 6.318 -6.152 1.00 96.69 127 LYS A N 1
ATOM 1025 C CA . LYS A 1 127 ? 7.532 5.626 -6.877 1.00 96.69 127 LYS A CA 1
ATOM 1026 C C . LYS A 1 127 ? 7.693 4.189 -6.400 1.00 96.69 127 LYS A C 1
ATOM 1028 O O . LYS A 1 127 ? 7.673 3.942 -5.197 1.00 96.69 127 LYS A O 1
ATOM 1033 N N . PHE A 1 128 ? 7.948 3.285 -7.338 1.00 97.00 128 PHE A N 1
ATOM 1034 C CA . PHE A 1 128 ? 8.209 1.864 -7.137 1.00 97.00 128 PHE A CA 1
ATOM 1035 C C . PHE A 1 128 ? 9.503 1.462 -7.838 1.00 97.00 128 PHE A C 1
ATOM 1037 O O . PHE A 1 128 ? 9.782 1.900 -8.952 1.00 97.00 128 PHE A O 1
ATOM 1044 N N . GLN A 1 129 ? 10.269 0.590 -7.190 1.00 96.19 129 GLN A N 1
ATOM 1045 C CA . GLN A 1 129 ? 11.455 -0.053 -7.744 1.00 96.19 129 GLN A CA 1
ATOM 1046 C C . GLN A 1 129 ? 11.309 -1.566 -7.638 1.00 96.19 129 GLN A C 1
ATOM 1048 O O . GLN A 1 129 ? 10.844 -2.093 -6.621 1.00 96.19 129 GLN A O 1
ATOM 1053 N N . PHE A 1 130 ? 11.767 -2.265 -8.671 1.00 93.31 130 PHE A N 1
ATOM 1054 C CA . PHE A 1 130 ? 11.566 -3.701 -8.818 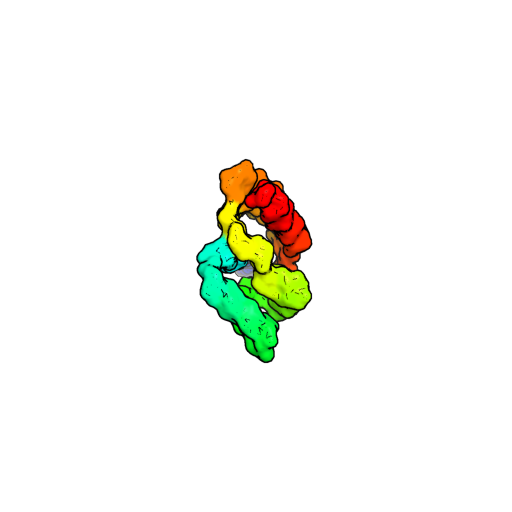1.00 93.31 130 PHE A CA 1
ATOM 1055 C C . PHE A 1 130 ? 12.890 -4.450 -8.771 1.00 93.31 130 PHE A C 1
ATOM 1057 O O . PHE A 1 130 ? 13.929 -3.947 -9.197 1.00 93.31 130 PHE A O 1
ATOM 1064 N N . LYS A 1 131 ? 12.846 -5.675 -8.259 1.00 92.19 131 LYS A N 1
ATOM 1065 C CA . LYS A 1 131 ? 13.952 -6.626 -8.313 1.00 92.19 131 LYS A CA 1
ATOM 1066 C C . LYS A 1 131 ? 13.376 -8.030 -8.424 1.00 92.19 131 LYS A C 1
ATOM 1068 O O . LYS A 1 131 ? 12.437 -8.355 -7.704 1.00 92.19 131 LYS A O 1
ATOM 1073 N N . ASP A 1 132 ? 13.927 -8.835 -9.329 1.00 89.56 132 ASP A N 1
ATOM 1074 C CA . ASP A 1 132 ? 13.537 -10.238 -9.520 1.00 89.56 132 ASP A CA 1
ATOM 1075 C C . ASP A 1 132 ? 12.018 -10.420 -9.743 1.00 89.56 132 ASP A C 1
ATOM 1077 O O . ASP A 1 132 ? 11.401 -11.350 -9.235 1.00 89.56 132 ASP A O 1
ATOM 1081 N N . GLY A 1 133 ? 11.401 -9.486 -10.481 1.00 89.12 133 GLY A N 1
ATOM 1082 C CA . GLY A 1 133 ? 9.965 -9.502 -10.784 1.00 89.12 133 GLY A CA 1
ATOM 1083 C C . GLY A 1 133 ? 9.042 -9.109 -9.624 1.00 89.12 133 GLY A C 1
ATOM 1084 O O . GLY A 1 133 ? 7.832 -9.230 -9.769 1.00 89.12 133 GLY A O 1
ATOM 1085 N N . LYS A 1 134 ? 9.586 -8.630 -8.498 1.00 94.31 134 LYS A N 1
ATOM 1086 C CA . LYS A 1 134 ? 8.831 -8.172 -7.322 1.00 94.31 134 LYS A CA 1
ATOM 1087 C C . LYS A 1 134 ? 9.139 -6.720 -6.970 1.00 94.31 134 LYS A C 1
ATOM 1089 O O . LYS A 1 134 ? 10.174 -6.177 -7.363 1.00 94.31 134 LYS A O 1
ATOM 1094 N N . ILE A 1 135 ? 8.278 -6.093 -6.175 1.00 95.56 135 ILE A N 1
ATOM 1095 C CA . ILE A 1 135 ? 8.520 -4.772 -5.591 1.00 95.56 135 ILE A CA 1
ATOM 1096 C C . ILE A 1 135 ? 9.608 -4.911 -4.521 1.00 95.56 135 ILE A C 1
ATOM 1098 O O . ILE A 1 135 ? 9.459 -5.610 -3.519 1.00 95.56 135 ILE A O 1
ATOM 1102 N N . ASN A 1 136 ? 10.724 -4.224 -4.734 1.00 95.44 136 ASN A N 1
ATOM 1103 C CA . ASN A 1 136 ? 11.858 -4.202 -3.812 1.00 95.44 136 ASN A CA 1
ATOM 1104 C C . ASN A 1 136 ? 11.885 -2.935 -2.948 1.00 95.44 136 ASN A C 1
ATOM 1106 O O . ASN A 1 136 ? 12.489 -2.909 -1.875 1.00 95.44 136 ASN A O 1
ATOM 1110 N N . TRP A 1 137 ? 11.250 -1.869 -3.424 1.00 95.81 137 TRP A N 1
ATOM 1111 C CA . TRP A 1 137 ? 11.087 -0.625 -2.692 1.00 95.81 137 TRP A CA 1
ATOM 1112 C C . TRP A 1 137 ? 9.909 0.155 -3.273 1.00 95.81 137 TRP A C 1
ATOM 1114 O O . TRP A 1 137 ? 9.658 0.102 -4.475 1.00 95.81 137 TRP A O 1
ATOM 1124 N N . PHE A 1 138 ? 9.217 0.908 -2.426 1.00 95.69 138 PHE A N 1
ATOM 1125 C CA . PHE A 1 138 ? 8.325 1.971 -2.866 1.00 95.69 138 PHE A CA 1
ATOM 1126 C C . PHE A 1 138 ? 8.414 3.150 -1.900 1.00 95.69 138 PHE A C 1
ATOM 1128 O O . PHE A 1 138 ? 8.873 2.990 -0.762 1.00 95.69 138 PHE A O 1
ATOM 1135 N N . ASP A 1 139 ? 7.984 4.329 -2.341 1.00 95.44 139 ASP A N 1
ATOM 1136 C CA . ASP A 1 139 ? 7.998 5.558 -1.544 1.00 95.44 139 ASP A CA 1
ATOM 1137 C C . ASP A 1 139 ? 6.896 5.567 -0.466 1.00 95.44 139 ASP A C 1
ATOM 1139 O O . ASP A 1 139 ? 5.948 6.357 -0.471 1.00 95.44 139 ASP A O 1
ATOM 1143 N N . TYR A 1 140 ? 7.019 4.652 0.496 1.00 94.69 140 TYR A N 1
ATOM 1144 C CA . TYR A 1 140 ? 6.075 4.518 1.599 1.00 94.69 140 TYR A CA 1
ATOM 1145 C C . TYR A 1 140 ? 6.039 5.759 2.493 1.00 94.69 140 TYR A C 1
ATOM 1147 O O . TYR A 1 140 ? 5.036 5.994 3.156 1.00 94.69 140 TYR A O 1
ATOM 1155 N N . ALA A 1 141 ? 7.097 6.574 2.526 1.00 95.00 141 ALA A N 1
ATOM 1156 C CA . ALA A 1 141 ? 7.100 7.807 3.305 1.00 95.00 141 ALA A CA 1
ATOM 1157 C C . ALA A 1 141 ? 6.076 8.803 2.744 1.00 95.00 141 ALA A C 1
ATOM 1159 O O . ALA A 1 141 ? 5.257 9.338 3.498 1.00 95.00 141 ALA A O 1
ATOM 1160 N N . THR A 1 142 ? 6.069 8.991 1.422 1.00 96.38 142 THR A N 1
ATOM 1161 C CA . THR A 1 142 ? 5.062 9.811 0.738 1.00 96.38 142 THR A CA 1
ATOM 1162 C C . THR A 1 142 ? 3.661 9.234 0.910 1.00 96.38 142 THR A C 1
ATOM 1164 O O . THR A 1 142 ? 2.743 9.980 1.260 1.00 96.38 142 THR A O 1
ATOM 1167 N N . LEU A 1 143 ? 3.486 7.916 0.754 1.00 96.44 143 LEU A N 1
ATOM 1168 C CA . LEU A 1 143 ? 2.191 7.259 0.969 1.00 96.44 143 LEU A CA 1
ATOM 1169 C C . LEU A 1 143 ? 1.646 7.528 2.381 1.00 96.44 143 LEU A C 1
ATOM 1171 O O . LEU A 1 143 ? 0.532 8.025 2.547 1.00 96.44 143 LEU A O 1
ATOM 1175 N N . MET A 1 144 ? 2.455 7.251 3.403 1.00 94.44 144 MET A N 1
ATOM 1176 C CA . MET A 1 144 ? 2.047 7.357 4.804 1.00 94.44 144 MET A CA 1
ATOM 1177 C C . MET A 1 144 ? 1.758 8.802 5.208 1.00 94.44 144 MET A C 1
ATOM 1179 O O . MET A 1 144 ? 0.781 9.052 5.912 1.00 94.44 144 MET A O 1
ATOM 1183 N N . LYS A 1 145 ? 2.552 9.768 4.729 1.00 94.88 145 LYS A N 1
ATOM 1184 C CA . LYS A 1 145 ? 2.299 11.200 4.948 1.00 94.88 145 LYS A CA 1
ATOM 1185 C C . LYS A 1 145 ? 0.910 11.602 4.445 1.00 94.88 145 LYS A C 1
ATOM 1187 O O . LYS A 1 145 ? 0.175 12.285 5.155 1.00 94.88 145 LYS A O 1
ATOM 1192 N N . ASN A 1 146 ? 0.556 11.170 3.239 1.00 94.94 146 ASN A N 1
ATOM 1193 C CA . ASN A 1 146 ? -0.717 11.500 2.605 1.00 94.94 146 ASN A CA 1
ATOM 1194 C C . ASN A 1 146 ? -1.908 10.806 3.289 1.00 94.94 146 ASN A C 1
ATOM 1196 O O . ASN A 1 146 ? -2.911 11.461 3.573 1.00 94.94 146 ASN A O 1
ATOM 1200 N N . ILE A 1 147 ? -1.778 9.527 3.667 1.00 93.81 147 ILE A N 1
ATOM 1201 C CA . ILE A 1 147 ? -2.797 8.816 4.466 1.00 93.81 147 ILE A CA 1
ATOM 1202 C C . ILE A 1 147 ? -3.023 9.521 5.814 1.00 93.81 147 ILE A C 1
ATOM 1204 O O . ILE A 1 147 ? -4.160 9.772 6.212 1.00 93.81 147 ILE A O 1
ATOM 1208 N N . GLN A 1 148 ? -1.950 9.902 6.513 1.00 91.31 148 GLN A N 1
ATOM 1209 C CA . GLN A 1 148 ? -2.047 10.624 7.786 1.00 91.31 148 GLN A CA 1
ATOM 1210 C C . GLN A 1 148 ? -2.692 12.003 7.634 1.00 91.31 148 GLN A C 1
ATOM 1212 O O . GLN A 1 148 ? -3.445 12.425 8.513 1.00 91.31 148 GLN A O 1
ATOM 1217 N N . GLN A 1 149 ? -2.392 12.715 6.546 1.00 89.88 149 GLN A N 1
ATOM 1218 C CA . GLN A 1 149 ? -3.013 14.002 6.245 1.00 89.88 149 GLN A CA 1
ATOM 1219 C C . GLN A 1 149 ? -4.524 13.856 6.055 1.00 89.88 149 GLN A C 1
ATOM 1221 O O . GLN A 1 149 ? -5.263 14.679 6.588 1.00 89.88 149 GLN A O 1
ATOM 1226 N N . LEU A 1 150 ? -4.981 12.807 5.365 1.00 89.56 150 LEU A N 1
ATOM 1227 C CA . LEU A 1 150 ? -6.410 12.513 5.251 1.00 89.56 150 LEU A CA 1
ATOM 1228 C C . LEU A 1 150 ? -7.020 12.203 6.623 1.00 89.56 150 LEU A C 1
ATOM 1230 O O . LEU A 1 150 ? -7.999 12.838 7.000 1.00 89.56 150 LEU A O 1
ATOM 1234 N N . LYS A 1 151 ? -6.401 11.313 7.412 1.00 85.06 151 LYS A N 1
ATOM 1235 C CA . LYS A 1 151 ? -6.937 10.893 8.720 1.00 85.06 151 LYS A CA 1
ATOM 1236 C C . LYS A 1 151 ? -7.082 12.042 9.718 1.00 85.06 151 LYS A C 1
ATOM 1238 O O . LYS A 1 151 ? -8.109 12.157 10.376 1.00 85.06 151 LYS A O 1
ATOM 1243 N N . LYS A 1 152 ? -6.071 12.912 9.829 1.00 78.81 152 LYS A N 1
ATOM 1244 C CA . LYS A 1 152 ? -6.084 14.058 10.762 1.00 78.81 152 LYS A CA 1
ATOM 1245 C C . LYS A 1 152 ? -7.211 15.049 10.498 1.00 78.81 152 LYS A C 1
ATOM 1247 O O . LYS A 1 152 ? -7.508 15.854 11.368 1.00 78.81 152 LYS 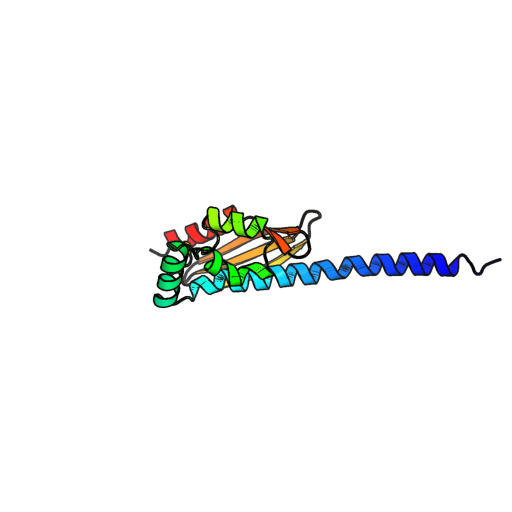A O 1
ATOM 1252 N N . GLN A 1 153 ? -7.764 15.047 9.293 1.00 61.34 153 GLN A N 1
ATOM 1253 C CA . GLN A 1 153 ? -8.747 16.031 8.872 1.00 61.34 153 GLN A CA 1
ATOM 1254 C C . GLN A 1 153 ? -10.151 15.439 8.692 1.00 61.34 153 GLN A C 1
ATOM 1256 O O . GLN A 1 153 ? -11.004 16.119 8.126 1.00 61.34 153 GLN A O 1
ATOM 1261 N N . SER A 1 154 ? -10.349 14.190 9.124 1.00 56.22 154 SER A N 1
ATOM 1262 C CA . SER A 1 154 ? -11.635 13.485 9.189 1.00 56.22 154 SER A CA 1
ATOM 1263 C C . SER A 1 154 ? -12.210 13.446 10.618 1.00 56.22 154 SER A C 1
ATOM 1265 O O . SER A 1 154 ? -13.145 12.691 10.866 1.00 56.22 154 SER A O 1
ATOM 1267 N N . VAL A 1 155 ? -11.635 14.228 11.546 1.00 45.69 155 VAL A N 1
ATOM 1268 C CA . VAL A 1 155 ? -12.082 14.412 12.941 1.00 45.69 155 VAL A CA 1
ATOM 1269 C C . VAL A 1 155 ? -12.651 15.812 13.109 1.00 45.69 155 VAL A C 1
ATOM 1271 O O . VAL A 1 155 ? -11.997 16.752 12.600 1.00 45.69 155 VAL A O 1
#